Protein AF-A0A183M4V6-F1 (afdb_monomer)

Mean predicted aligned error: 12.15 Å

Radius of gyration: 25.95 Å; Cα contacts (8 Å, |Δi|>4): 52; chains: 1; bounding box: 55×22×79 Å

Sequence (104 aa):
MVVEERNRAEDELEKGEWAGPKVVESVDPLGRAVQTLTSEHLSPKVIPSHAQSDECMWSEKTVNLLRLEREKQIIRRREDQRRQRYFDRLKHWNKSDYLNEDSI

Secondary structure (DSSP, 8-state):
-HHHHHHHHHHHHHHSS--S--EEEEE-TTS-EEEEE-GGGSPP---SSHHHHS----SHHHHHHHHHHHHHHHHHHHHHHHHHHHHHHHHHHHHHHTTTS---

Nearest PDB structures (foldseek):
  8any-assembly1_Y  TM=5.259E-01  e=2.714E-02  Homo sapiens
  6zsb-assembly1_XY  TM=5.233E-01  e=8.291E-02  Homo sapiens
  8yt8-assembly1_D  TM=4.889E-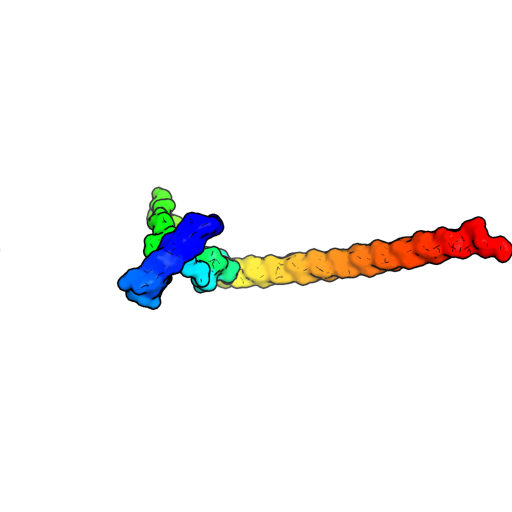01  e=8.786E+00  Mus musculus

Organism: NCBI:txid48269

Solvent-accessible surface area (backbone atoms only — not comparable to full-atom values): 6309 Å² total; per-residue (Å²): 105,78,66,58,56,48,54,43,53,52,34,32,71,75,69,70,52,66,89,65,81,43,83,38,87,43,67,45,64,69,72,45,82,40,80,38,62,40,74,92,70,48,78,81,83,82,71,93,44,74,78,67,72,69,56,69,46,81,45,74,67,32,55,51,50,53,50,52,51,52,51,52,52,52,51,51,53,53,50,52,52,52,52,48,55,50,51,55,48,51,52,52,49,53,56,52,52,71,58,62,78,71,74,120

pLDDT: mean 79.3, std 13.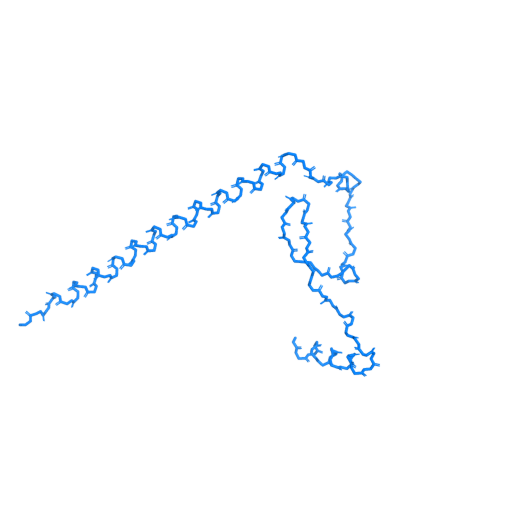28, range [46.41, 97.75]

Structure (mmCIF, N/CA/C/O backbone):
data_AF-A0A183M4V6-F1
#
_entry.id   AF-A0A183M4V6-F1
#
loop_
_atom_site.group_PDB
_atom_site.id
_atom_site.type_symbol
_atom_site.label_atom_id
_atom_site.label_alt_id
_atom_site.label_comp_id
_atom_site.label_asym_id
_atom_site.label_entity_id
_atom_site.label_seq_id
_atom_site.pdbx_PDB_ins_code
_atom_site.Cartn_x
_atom_site.Cartn_y
_atom_site.Cartn_z
_atom_site.occupancy
_atom_site.B_iso_or_equiv
_atom_site.auth_seq_id
_atom_site.auth_comp_id
_atom_site.auth_asym_id
_atom_site.auth_atom_id
_atom_site.pdbx_PDB_model_num
ATOM 1 N N . MET A 1 1 ? -23.185 -6.183 -5.456 1.00 60.94 1 MET A N 1
ATOM 2 C CA . MET A 1 1 ? -23.525 -5.114 -6.421 1.00 60.94 1 MET A CA 1
ATOM 3 C C . MET A 1 1 ? -25.023 -4.887 -6.560 1.00 60.94 1 MET A C 1
ATOM 5 O O . MET A 1 1 ? -25.504 -4.046 -5.826 1.00 60.94 1 MET A O 1
ATOM 9 N N . VAL A 1 2 ? -25.798 -5.627 -7.367 1.00 70.44 2 VAL A N 1
ATOM 10 C CA . VAL A 1 2 ? -27.207 -5.233 -7.656 1.00 70.44 2 VAL A CA 1
ATOM 11 C C . VAL A 1 2 ? -28.114 -5.154 -6.413 1.00 70.44 2 VAL A C 1
ATOM 13 O O . VAL A 1 2 ? -28.993 -4.304 -6.339 1.00 70.44 2 VAL A O 1
ATOM 16 N N . VAL A 1 3 ? -27.912 -6.031 -5.427 1.00 75.81 3 VAL A N 1
ATOM 17 C CA . VAL A 1 3 ? -28.716 -6.041 -4.188 1.00 75.81 3 VAL A CA 1
ATOM 18 C C . VAL A 1 3 ? -28.349 -4.877 -3.262 1.00 75.81 3 VAL A C 1
ATOM 20 O O . VAL A 1 3 ? -29.232 -4.241 -2.707 1.00 75.81 3 VAL A O 1
ATOM 23 N N . GLU A 1 4 ? -27.063 -4.548 -3.135 1.00 71.56 4 GLU A N 1
ATOM 24 C CA . GLU A 1 4 ? -26.608 -3.424 -2.299 1.00 71.56 4 GLU A CA 1
ATOM 25 C C . GLU A 1 4 ? -27.061 -2.082 -2.872 1.00 71.56 4 GLU A C 1
ATOM 27 O O . GLU A 1 4 ? -27.455 -1.199 -2.122 1.00 71.56 4 GLU A O 1
ATOM 32 N N . GLU A 1 5 ? -27.046 -1.939 -4.198 1.00 77.06 5 GLU A N 1
ATOM 33 C CA . GLU A 1 5 ? -27.517 -0.732 -4.883 1.00 77.06 5 GLU A CA 1
ATOM 34 C C . GLU A 1 5 ? -29.027 -0.532 -4.723 1.00 77.06 5 GLU A C 1
ATOM 36 O O . GLU A 1 5 ? -29.476 0.598 -4.549 1.00 77.06 5 GLU A O 1
ATOM 41 N N . ARG A 1 6 ? -29.809 -1.621 -4.728 1.00 78.75 6 ARG A N 1
ATOM 42 C CA . ARG A 1 6 ? -31.253 -1.572 -4.455 1.00 78.75 6 ARG A CA 1
ATOM 43 C C . ARG A 1 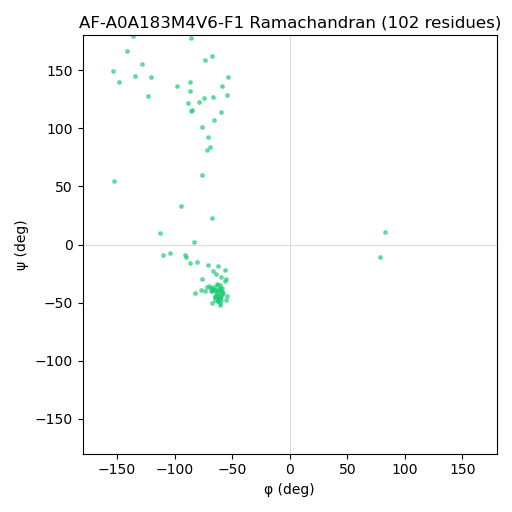6 ? -31.543 -1.191 -3.013 1.00 78.75 6 ARG A C 1
ATOM 45 O O . ARG A 1 6 ? -32.278 -0.239 -2.795 1.00 78.75 6 ARG A O 1
ATOM 52 N N . ASN A 1 7 ? -30.905 -1.865 -2.061 1.00 79.94 7 ASN A N 1
ATOM 53 C CA . ASN A 1 7 ? -31.084 -1.570 -0.640 1.00 79.94 7 ASN A CA 1
ATOM 54 C C . ASN A 1 7 ? -30.669 -0.129 -0.319 1.00 79.94 7 ASN A C 1
ATOM 56 O O . ASN A 1 7 ? -31.336 0.553 0.450 1.00 79.94 7 ASN A O 1
ATOM 60 N N . ARG A 1 8 ? -29.596 0.357 -0.957 1.00 79.94 8 ARG A N 1
ATOM 61 C CA . ARG A 1 8 ? -29.170 1.751 -0.854 1.00 79.94 8 ARG A CA 1
ATOM 62 C C . ARG A 1 8 ? -30.228 2.718 -1.371 1.00 79.94 8 ARG A C 1
ATOM 64 O O . ARG A 1 8 ? -30.511 3.703 -0.701 1.00 79.94 8 ARG A O 1
ATOM 71 N N . ALA A 1 9 ? -30.795 2.444 -2.543 1.00 80.88 9 ALA A N 1
ATOM 72 C CA . ALA A 1 9 ? -31.831 3.289 -3.124 1.00 80.88 9 ALA A CA 1
ATOM 73 C C . ALA A 1 9 ? -33.118 3.291 -2.279 1.00 80.88 9 ALA A C 1
ATOM 75 O O . ALA A 1 9 ? -33.730 4.341 -2.116 1.00 80.88 9 ALA A O 1
ATOM 76 N N . GLU A 1 10 ? -33.513 2.144 -1.723 1.00 84.44 10 GLU A N 1
ATOM 77 C CA . GLU A 1 10 ? -34.667 2.028 -0.821 1.00 84.44 10 GLU A CA 1
ATOM 78 C C . GLU A 1 10 ? -34.465 2.858 0.455 1.00 84.44 10 GLU A C 1
ATOM 80 O O . GLU A 1 10 ? -35.306 3.688 0.793 1.00 84.44 10 GLU A O 1
ATOM 85 N N . ASP A 1 11 ? -33.313 2.727 1.112 1.00 80.12 11 ASP A N 1
ATOM 86 C CA . ASP A 1 11 ? -33.011 3.466 2.342 1.00 80.12 11 ASP A CA 1
ATOM 87 C C . ASP A 1 11 ? -32.836 4.981 2.111 1.00 80.12 11 ASP A C 1
ATOM 89 O O . ASP A 1 11 ? -33.280 5.781 2.937 1.00 80.12 11 ASP A O 1
ATOM 93 N N . GLU A 1 12 ? -32.235 5.402 0.991 1.00 83.44 12 GLU A N 1
ATOM 94 C CA . GLU A 1 12 ? -32.144 6.825 0.622 1.00 83.44 12 GLU A CA 1
ATOM 95 C C . GLU A 1 12 ? -33.537 7.436 0.384 1.00 83.44 12 GLU A C 1
ATOM 97 O O . GLU A 1 12 ? -33.760 8.597 0.731 1.00 83.44 12 GLU A O 1
ATOM 102 N N . LEU A 1 13 ? -34.491 6.663 -0.150 1.00 83.00 13 LEU A N 1
ATOM 103 C CA . LEU A 1 13 ? -35.872 7.108 -0.364 1.00 83.00 13 LEU A CA 1
ATOM 104 C C . LEU A 1 13 ? -36.708 7.119 0.924 1.00 83.00 13 LEU A C 1
ATOM 106 O O . LEU A 1 13 ? -37.512 8.032 1.111 1.00 83.00 13 LEU A O 1
ATOM 110 N N . GLU A 1 14 ? -36.542 6.129 1.804 1.00 84.06 14 GLU A N 1
ATOM 111 C CA . GLU A 1 14 ? -37.346 6.001 3.028 1.00 84.06 14 GLU A CA 1
ATOM 112 C C . GLU A 1 14 ? -36.843 6.875 4.182 1.00 84.06 14 GLU A C 1
ATOM 114 O O . GLU A 1 14 ? -37.642 7.467 4.910 1.00 84.06 14 GLU A O 1
ATOM 119 N N . LYS A 1 15 ? -35.521 6.945 4.373 1.00 80.69 15 LYS A N 1
ATOM 120 C CA . LYS A 1 15 ? -34.886 7.590 5.537 1.00 80.69 15 LYS A CA 1
ATOM 121 C C . LYS A 1 15 ? -34.164 8.886 5.178 1.00 80.69 15 LYS A C 1
ATOM 123 O O . LYS A 1 15 ? -33.737 9.606 6.076 1.00 80.69 15 LYS A O 1
ATOM 128 N N . GLY A 1 16 ? -34.017 9.184 3.885 1.00 78.62 16 GLY A N 1
ATOM 129 C CA . GLY A 1 16 ? -33.293 10.35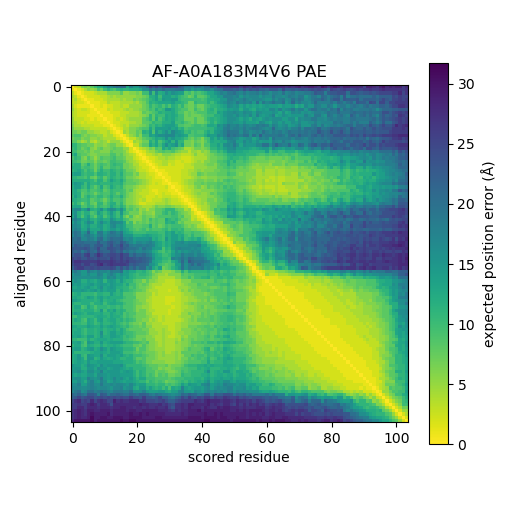2 3.379 1.00 78.62 16 GLY A CA 1
ATOM 130 C C . GLY A 1 16 ? -31.769 10.201 3.380 1.00 78.62 16 GLY A C 1
ATOM 131 O O . GLY A 1 16 ? -31.084 11.029 2.783 1.00 78.62 16 GLY A O 1
ATOM 132 N N . GLU A 1 17 ? -31.223 9.156 4.012 1.00 75.31 17 GLU A N 1
ATOM 133 C CA . GLU A 1 17 ? -29.785 8.894 4.094 1.00 75.31 17 GLU A CA 1
ATOM 134 C C . GLU A 1 17 ? -29.485 7.387 4.140 1.00 75.31 17 GLU A C 1
ATOM 136 O O . GLU A 1 17 ? -30.139 6.621 4.846 1.00 75.31 17 GLU A O 1
ATOM 141 N N . TRP A 1 18 ? -28.430 6.965 3.436 1.00 75.25 18 TRP A N 1
ATOM 142 C CA . TRP A 1 18 ? -27.880 5.611 3.544 1.00 75.25 18 TRP A CA 1
ATOM 143 C C . TRP A 1 18 ? -26.880 5.507 4.705 1.00 75.25 18 TRP A C 1
ATOM 145 O O . TRP A 1 18 ? -25.786 6.088 4.659 1.00 75.25 18 TRP A O 1
ATOM 155 N N . ALA A 1 19 ? -27.231 4.708 5.714 1.00 70.19 19 ALA A N 1
ATOM 156 C CA . ALA A 1 19 ? -26.399 4.371 6.874 1.00 70.19 19 ALA A CA 1
ATOM 157 C C . ALA A 1 19 ? -25.613 3.057 6.679 1.00 70.19 19 ALA A C 1
ATOM 159 O O . ALA A 1 19 ? -25.434 2.284 7.615 1.00 70.19 19 ALA A O 1
ATOM 160 N N . GLY A 1 20 ? -25.201 2.748 5.448 1.00 73.00 20 GLY A N 1
ATOM 161 C CA . GLY A 1 20 ? -24.354 1.585 5.186 1.00 73.00 20 GLY A CA 1
ATOM 162 C C . GLY A 1 20 ? -22.858 1.864 5.371 1.00 73.00 20 GLY A C 1
ATOM 163 O O . GLY A 1 20 ? -22.451 3.004 5.619 1.00 73.00 20 GLY A O 1
ATOM 164 N N . PRO A 1 21 ? -22.013 0.833 5.189 1.00 77.56 21 PRO A N 1
ATOM 165 C CA . PRO A 1 21 ? -20.575 0.928 5.402 1.00 77.56 21 PRO A CA 1
ATOM 166 C C . PRO A 1 21 ? -19.942 1.990 4.504 1.00 77.56 21 PRO A C 1
ATOM 168 O O . PRO A 1 21 ? -19.891 1.849 3.282 1.00 77.56 21 PRO A O 1
ATOM 171 N N . LYS A 1 22 ? -19.430 3.057 5.126 1.00 80.38 22 LYS A N 1
ATOM 172 C CA . LYS A 1 22 ? -18.655 4.103 4.448 1.00 80.38 22 LYS A CA 1
ATOM 173 C C . LYS A 1 22 ? -17.172 3.827 4.643 1.00 80.38 22 LYS A C 1
ATOM 175 O O . LYS A 1 22 ? -16.741 3.487 5.742 1.00 80.38 22 LYS A O 1
ATOM 180 N N . VAL A 1 23 ? -16.397 3.982 3.574 1.00 84.88 23 VAL A N 1
ATOM 181 C CA . VAL A 1 23 ? -14.936 3.888 3.629 1.00 84.88 23 VAL A CA 1
ATOM 182 C C . VAL A 1 23 ? -14.389 5.203 4.178 1.00 84.88 23 VAL A C 1
ATOM 184 O O . VAL A 1 23 ? -14.653 6.268 3.625 1.00 84.88 23 VAL A O 1
ATOM 187 N N . VAL A 1 24 ? -13.639 5.119 5.269 1.00 84.81 24 VAL A N 1
ATOM 188 C CA . VAL A 1 24 ? -13.010 6.236 5.976 1.00 84.81 24 VAL A CA 1
ATOM 189 C C . VAL A 1 24 ? -11.499 6.021 5.993 1.00 84.81 24 VAL A C 1
ATOM 191 O O . VAL A 1 24 ? -11.017 4.892 6.102 1.00 84.81 24 VAL A O 1
ATOM 194 N N . GLU A 1 25 ? -10.741 7.108 5.884 1.00 86.50 25 GLU A N 1
ATOM 195 C CA . GLU A 1 25 ? -9.292 7.077 6.063 1.00 86.50 25 GLU A CA 1
ATOM 196 C C . GLU A 1 25 ? -8.950 6.945 7.550 1.00 86.50 25 GLU A C 1
ATOM 198 O O . GLU A 1 25 ? -9.399 7.728 8.387 1.00 86.50 25 GLU A O 1
ATOM 203 N N . SER A 1 26 ? -8.149 5.941 7.886 1.00 84.50 26 SER A N 1
ATOM 204 C CA . SER A 1 26 ? -7.644 5.708 9.232 1.00 84.50 26 SER A CA 1
ATOM 205 C C . SER A 1 26 ? -6.160 5.358 9.202 1.00 84.50 26 SER A C 1
ATOM 207 O O . SER A 1 26 ? -5.515 5.325 8.148 1.00 84.50 26 SER A O 1
ATOM 209 N N . VAL A 1 27 ? -5.594 5.144 10.386 1.00 81.62 27 VAL A N 1
ATOM 210 C CA . VAL A 1 27 ? -4.184 4.815 10.549 1.00 81.62 27 VAL A CA 1
ATOM 211 C C . VAL A 1 27 ? -4.057 3.493 11.297 1.00 81.62 27 VAL A C 1
ATOM 213 O O . VAL A 1 27 ? -4.646 3.307 12.360 1.00 81.62 27 VAL A O 1
ATOM 216 N N . ASP A 1 28 ? -3.292 2.570 10.722 1.00 80.94 28 ASP A N 1
ATOM 217 C CA . ASP A 1 28 ? -2.951 1.279 11.327 1.00 80.94 28 ASP A CA 1
ATOM 218 C C . ASP A 1 28 ? -2.040 1.476 12.563 1.00 80.94 28 ASP A C 1
ATOM 220 O O . ASP A 1 28 ? -1.388 2.520 12.658 1.00 80.94 28 ASP A O 1
ATOM 224 N N . PRO A 1 29 ? -1.884 0.507 13.491 1.00 77.75 29 PRO A N 1
ATOM 225 C CA . PRO A 1 29 ? -0.986 0.654 14.642 1.00 77.75 29 PRO A CA 1
ATOM 226 C C . PRO A 1 29 ? 0.470 0.983 14.274 1.00 77.75 29 PRO A C 1
ATOM 228 O O . PRO A 1 29 ? 1.195 1.553 15.083 1.00 77.75 29 PRO A O 1
ATOM 231 N N . LEU A 1 30 ? 0.903 0.668 13.046 1.00 78.00 30 LEU A N 1
ATOM 232 C CA . LEU A 1 30 ? 2.227 1.016 12.515 1.00 78.00 30 LEU A CA 1
ATOM 233 C C . LEU A 1 30 ? 2.328 2.439 11.932 1.00 78.00 30 LEU A C 1
ATOM 235 O O . LEU A 1 30 ? 3.377 2.799 11.399 1.00 78.00 30 LEU A O 1
ATOM 239 N N . GLY A 1 31 ? 1.267 3.246 11.986 1.00 79.62 31 GL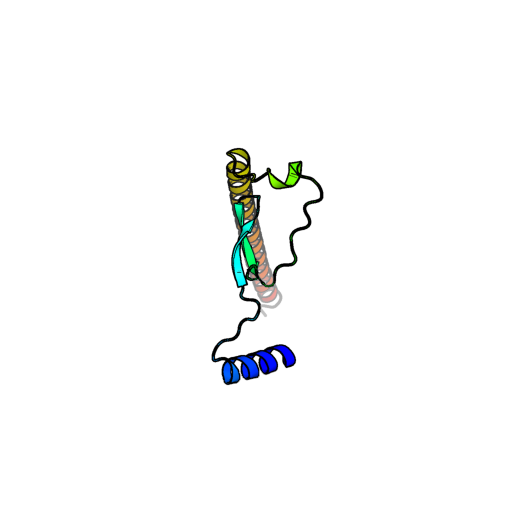Y A N 1
ATOM 240 C CA . GLY A 1 31 ? 1.269 4.616 11.465 1.00 79.62 31 GLY A CA 1
ATOM 241 C C . GLY A 1 31 ? 1.027 4.722 9.952 1.00 79.62 31 GLY A C 1
ATOM 242 O O . GLY A 1 31 ? 1.218 5.789 9.370 1.00 79.62 31 GLY A O 1
ATOM 243 N N . ARG A 1 32 ? 0.631 3.630 9.286 1.00 83.94 32 ARG A N 1
ATOM 244 C CA . ARG A 1 32 ? 0.336 3.620 7.843 1.00 83.94 32 ARG A CA 1
ATOM 245 C C . ARG A 1 32 ? -1.111 4.031 7.584 1.00 83.94 32 ARG A C 1
ATOM 247 O O . ARG A 1 32 ? -2.004 3.578 8.291 1.00 83.94 32 ARG A O 1
ATOM 254 N N . ALA A 1 33 ? -1.336 4.824 6.538 1.00 86.12 33 ALA A N 1
ATOM 255 C CA . ALA A 1 33 ? -2.683 5.157 6.082 1.00 86.12 33 ALA A CA 1
ATOM 256 C C . ALA A 1 33 ? -3.386 3.902 5.541 1.00 86.12 33 ALA A C 1
ATOM 258 O O . ALA A 1 33 ? -2.846 3.207 4.675 1.00 86.12 33 ALA A O 1
ATOM 259 N N . VAL A 1 34 ? -4.580 3.619 6.057 1.00 85.56 34 VAL A N 1
ATOM 260 C CA . VAL A 1 34 ? -5.418 2.481 5.672 1.00 85.56 34 VAL A CA 1
ATOM 261 C C . VAL A 1 34 ? -6.851 2.964 5.487 1.00 85.56 34 VAL A C 1
ATOM 263 O O . VAL A 1 34 ? -7.323 3.855 6.183 1.00 85.56 34 VAL A O 1
ATOM 266 N N . GLN A 1 35 ? -7.554 2.380 4.525 1.00 87.75 35 GLN A N 1
ATOM 267 C CA . GLN A 1 35 ? -8.985 2.593 4.353 1.00 87.75 35 GLN A CA 1
ATOM 268 C C . GLN A 1 35 ? -9.747 1.577 5.207 1.00 87.75 35 GLN A C 1
ATOM 270 O O . GLN A 1 35 ? -9.563 0.370 5.050 1.00 87.75 35 GLN A O 1
ATOM 275 N N . THR A 1 36 ? -10.589 2.055 6.117 1.00 82.44 36 THR A N 1
ATOM 276 C CA . THR A 1 36 ? -11.401 1.221 7.017 1.00 82.44 36 THR A CA 1
ATOM 277 C C . THR A 1 36 ? -12.864 1.621 6.950 1.00 82.44 36 THR A C 1
ATOM 279 O O . THR A 1 36 ? -13.179 2.759 6.628 1.00 82.44 36 THR A O 1
ATOM 282 N N . LEU A 1 37 ? -13.772 0.701 7.272 1.00 82.38 37 LEU A N 1
ATOM 283 C CA . LEU A 1 37 ? -15.197 1.020 7.354 1.00 82.38 37 LEU A CA 1
ATOM 284 C C . LE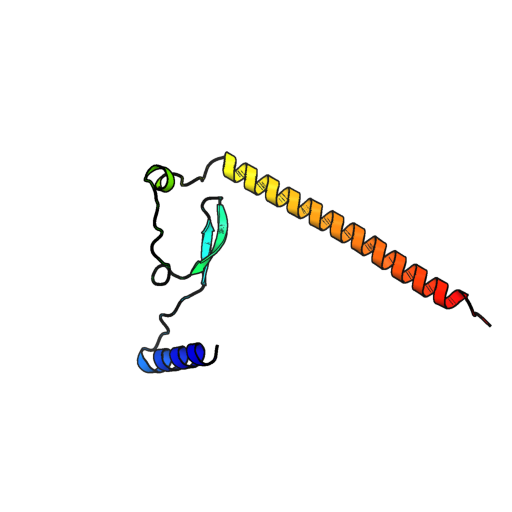U A 1 37 ? -15.517 1.850 8.605 1.00 82.38 37 LEU A C 1
ATOM 286 O O . LEU A 1 37 ? -14.762 1.826 9.580 1.00 82.38 37 LEU A O 1
ATOM 290 N N . THR A 1 38 ? -16.642 2.567 8.582 1.00 76.75 38 THR A N 1
ATOM 291 C CA . THR A 1 38 ? -17.191 3.243 9.765 1.00 76.75 38 THR A CA 1
ATOM 292 C C . THR A 1 38 ? -17.367 2.262 10.928 1.00 76.75 38 THR A C 1
ATOM 294 O O . THR A 1 38 ? -17.692 1.090 10.729 1.00 76.75 38 THR A O 1
ATOM 297 N N . SER A 1 39 ? -17.132 2.740 12.156 1.00 68.69 39 SER A N 1
ATOM 298 C CA . SER A 1 39 ? -17.042 1.917 13.376 1.00 68.69 39 SER A CA 1
ATOM 299 C C . SER A 1 39 ? -18.258 1.032 13.632 1.00 68.69 39 SER A C 1
ATOM 301 O O . SER A 1 39 ? -18.116 -0.047 14.193 1.00 68.69 39 SER A O 1
ATOM 303 N N . GLU A 1 40 ? -19.434 1.471 13.191 1.00 69.88 40 GLU A N 1
ATOM 304 C CA . GLU A 1 40 ? -20.708 0.753 13.317 1.00 69.88 40 GLU A CA 1
ATOM 305 C C . GLU A 1 40 ? -20.755 -0.541 12.492 1.00 69.88 40 GLU A C 1
ATOM 307 O O . GLU A 1 40 ? -21.500 -1.460 12.821 1.00 69.88 40 GLU A O 1
ATOM 312 N N . HIS A 1 41 ? -19.928 -0.643 11.448 1.00 68.75 41 HIS A N 1
ATOM 313 C CA . HIS A 1 41 ? -19.846 -1.818 10.578 1.00 68.75 41 HIS A CA 1
ATOM 314 C C . HIS A 1 41 ? -18.511 -2.557 10.705 1.00 68.75 4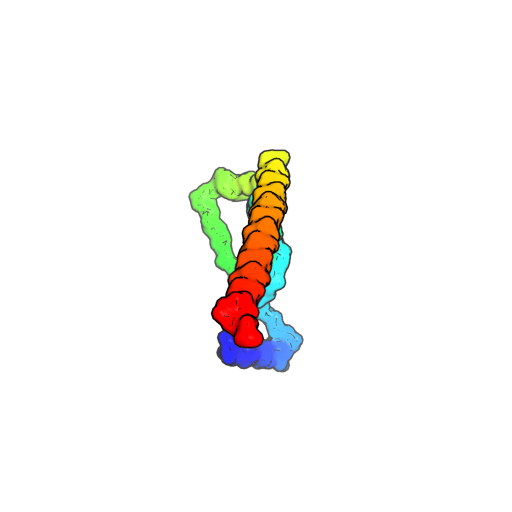1 HIS A C 1
ATOM 316 O O . HIS A 1 41 ? -18.221 -3.456 9.913 1.00 68.75 41 HIS A O 1
ATOM 322 N N . LEU A 1 42 ? -17.685 -2.193 11.690 1.00 70.25 42 LEU A N 1
ATOM 323 C CA . LEU A 1 42 ? -16.507 -2.969 12.051 1.00 70.25 42 LEU A CA 1
ATOM 324 C C . LEU A 1 42 ? -16.901 -4.044 13.062 1.00 70.25 42 LEU A C 1
ATOM 326 O O . LEU A 1 42 ? -17.538 -3.767 14.076 1.00 70.25 42 LEU A O 1
ATOM 330 N N . SER A 1 43 ? -16.463 -5.279 12.822 1.00 68.19 43 SER A N 1
ATOM 331 C CA . SER A 1 43 ? -16.510 -6.307 13.859 1.00 68.19 43 SER A CA 1
ATOM 332 C C . SER A 1 43 ? -15.686 -5.840 15.066 1.00 68.19 43 SER A C 1
ATOM 334 O O . SER A 1 43 ? -14.565 -5.352 14.859 1.00 68.19 43 SER A O 1
ATOM 336 N N . PRO A 1 44 ? -16.174 -6.006 16.309 1.00 69.38 44 PRO A N 1
ATOM 337 C CA . PRO A 1 44 ? -15.405 -5.642 17.489 1.00 69.38 44 PRO A CA 1
ATOM 338 C C . PRO A 1 44 ? -14.047 -6.349 17.453 1.00 69.38 44 PRO A C 1
ATOM 340 O O . PRO A 1 44 ? -13.968 -7.561 17.237 1.00 69.38 44 PRO A O 1
ATOM 343 N N . LYS A 1 45 ? -12.964 -5.583 17.627 1.00 66.88 45 LYS A N 1
ATOM 344 C CA . LYS A 1 45 ? -11.611 -6.141 17.682 1.00 66.88 45 LYS A CA 1
ATOM 345 C C . LYS A 1 45 ? -11.507 -7.000 18.941 1.00 66.88 45 LYS A C 1
ATOM 347 O O . LYS A 1 45 ? -11.463 -6.471 20.048 1.00 66.88 45 LYS A O 1
ATOM 352 N N . VAL A 1 46 ? -11.480 -8.320 18.776 1.00 68.06 46 VAL A N 1
ATOM 353 C CA . VAL A 1 46 ? -11.205 -9.246 19.879 1.00 68.06 46 VAL A CA 1
ATOM 354 C C . VAL A 1 46 ? -9.707 -9.194 20.143 1.00 68.06 46 VAL A C 1
ATOM 356 O O . VAL A 1 46 ? -8.919 -9.760 19.390 1.00 68.06 46 VAL A O 1
ATOM 359 N N . ILE A 1 47 ? -9.311 -8.464 21.183 1.00 64.56 47 ILE A N 1
ATOM 360 C CA . ILE A 1 47 ? -7.918 -8.410 21.621 1.00 64.56 47 ILE A CA 1
ATOM 361 C C . ILE A 1 47 ? -7.692 -9.617 22.549 1.00 64.56 47 ILE A C 1
ATOM 363 O O . ILE A 1 47 ? -8.328 -9.688 23.601 1.00 64.56 47 ILE A O 1
ATOM 367 N N . PRO A 1 48 ? -6.829 -10.584 22.188 1.00 67.00 48 PRO A N 1
ATOM 368 C CA . PRO A 1 48 ? -6.646 -11.814 22.960 1.00 67.00 48 PRO A CA 1
ATOM 369 C C . PRO A 1 48 ? -5.923 -11.594 24.299 1.00 67.00 48 PRO A C 1
ATOM 371 O O . PRO A 1 48 ? -5.989 -12.458 25.171 1.00 67.00 48 PRO A O 1
ATOM 374 N N . SER A 1 49 ? -5.235 -10.462 24.491 1.00 69.62 49 SER A N 1
ATOM 375 C CA . SER A 1 49 ? -4.600 -10.112 25.766 1.00 69.62 49 SER A CA 1
ATOM 376 C C . SER A 1 49 ? -4.444 -8.599 25.959 1.00 69.62 49 SER A C 1
ATOM 378 O O . SER A 1 49 ? -4.232 -7.851 25.009 1.00 69.62 49 SER A O 1
ATOM 380 N N . HIS A 1 50 ? -4.491 -8.143 27.213 1.00 61.81 50 HIS A N 1
ATOM 381 C CA . HIS A 1 50 ? -4.339 -6.729 27.585 1.00 61.81 50 HIS A CA 1
ATOM 382 C C . HIS A 1 50 ? -2.984 -6.125 27.159 1.00 61.81 50 HIS A C 1
ATOM 384 O O . HIS A 1 50 ? -2.902 -4.955 26.817 1.00 61.81 50 HIS A O 1
ATOM 390 N N . ALA A 1 51 ? -1.924 -6.932 27.060 1.00 59.94 51 ALA A N 1
ATOM 391 C CA . ALA A 1 51 ? -0.626 -6.464 26.566 1.00 59.94 51 ALA A CA 1
ATOM 392 C C . ALA A 1 51 ? -0.662 -5.994 25.094 1.00 59.94 51 ALA A C 1
ATOM 394 O O . ALA A 1 51 ? 0.147 -5.162 24.703 1.00 59.94 51 ALA A O 1
ATOM 395 N N . GLN A 1 52 ? -1.605 -6.494 24.285 1.00 59.09 52 GLN A N 1
ATOM 396 C CA . GLN A 1 52 ? -1.788 -6.066 22.892 1.00 59.09 52 GLN A CA 1
ATOM 397 C C . GLN A 1 52 ? -2.690 -4.830 22.752 1.00 59.09 52 GLN A C 1
ATOM 399 O O . GLN A 1 52 ? -2.690 -4.212 21.689 1.00 59.09 52 GLN A O 1
ATOM 404 N N . SER A 1 53 ? -3.463 -4.458 23.784 1.00 56.88 53 SER A N 1
ATOM 405 C CA . SER A 1 53 ? -4.286 -3.237 23.745 1.00 56.88 53 SER A CA 1
ATOM 406 C C . SER A 1 53 ? -3.461 -1.969 23.932 1.00 56.88 53 SER A C 1
ATOM 408 O O . SER A 1 53 ? -3.820 -0.925 23.394 1.00 56.88 53 SER A O 1
ATOM 410 N N . ASP A 1 54 ? -2.357 -2.078 24.671 1.00 54.34 54 ASP A N 1
ATOM 411 C CA . ASP A 1 54 ? -1.540 -0.936 25.089 1.00 54.34 54 ASP A CA 1
ATOM 412 C C . ASP A 1 54 ? -0.418 -0.609 24.094 1.00 54.34 54 ASP A C 1
ATOM 414 O O . ASP A 1 54 ? 0.198 0.455 24.167 1.00 54.34 54 ASP A O 1
ATOM 418 N N . GLU A 1 55 ? -0.191 -1.472 23.102 1.00 57.88 55 GLU A N 1
ATOM 419 C CA . GLU A 1 55 ? 0.717 -1.223 21.984 1.00 57.88 55 GLU A CA 1
ATOM 420 C C . GLU A 1 55 ? 0.084 -0.255 20.967 1.00 57.88 55 GLU A C 1
ATOM 422 O O . GLU A 1 55 ? -0.074 -0.534 19.777 1.00 57.88 55 GLU A O 1
ATOM 427 N N . CYS A 1 56 ? -0.244 0.957 21.412 1.00 60.88 56 CYS A N 1
ATOM 428 C CA . CYS A 1 56 ? -0.298 2.097 20.511 1.00 60.88 56 CYS A CA 1
ATOM 429 C C . CYS A 1 56 ? 1.157 2.385 20.110 1.00 60.88 56 CYS A C 1
ATOM 431 O O . CYS A 1 56 ? 1.849 3.187 20.730 1.00 60.88 56 CYS A O 1
ATOM 433 N N . MET A 1 57 ? 1.651 1.655 19.104 1.00 63.28 57 MET A N 1
ATOM 434 C CA . MET A 1 57 ? 3.057 1.591 18.670 1.00 63.28 57 MET A CA 1
ATOM 435 C C . MET A 1 57 ? 3.582 2.901 18.060 1.00 63.28 57 MET A C 1
ATOM 437 O O . MET A 1 57 ? 4.558 2.895 17.314 1.00 63.28 57 MET A O 1
ATOM 441 N N . TRP A 1 58 ? 2.981 4.046 18.364 1.00 69.50 58 TRP A N 1
ATOM 442 C CA . TRP A 1 58 ? 3.465 5.362 17.970 1.00 69.50 58 TRP A CA 1
ATOM 443 C C . TRP A 1 58 ? 4.722 5.699 18.771 1.00 69.50 58 TRP A C 1
ATOM 445 O O . TRP A 1 58 ? 4.673 6.198 19.889 1.00 69.50 58 TRP A O 1
ATOM 455 N N . SER A 1 59 ? 5.872 5.375 18.190 1.00 78.81 59 SER A N 1
ATOM 456 C CA . SER A 1 59 ? 7.191 5.542 18.788 1.00 78.81 59 SER A CA 1
ATOM 457 C C . SER A 1 59 ? 8.181 5.992 17.718 1.00 78.81 59 SER A C 1
ATOM 459 O O . SER A 1 59 ? 7.934 5.869 16.517 1.00 78.81 59 SER A O 1
ATOM 461 N N . GLU A 1 60 ? 9.357 6.461 18.126 1.00 85.00 60 GLU A N 1
ATOM 462 C CA . GLU A 1 60 ? 10.431 6.793 17.179 1.00 85.00 60 GLU A CA 1
ATOM 463 C C . GLU A 1 60 ? 10.798 5.602 16.277 1.00 85.00 60 GLU A C 1
ATOM 465 O O . GLU A 1 60 ? 11.140 5.768 15.104 1.00 85.00 60 GLU A O 1
ATOM 470 N N . LYS A 1 61 ? 10.661 4.377 16.801 1.00 84.12 61 LYS A N 1
ATOM 471 C CA . LYS A 1 61 ? 10.898 3.138 16.059 1.00 84.12 61 LYS A CA 1
ATOM 472 C C . LYS A 1 61 ? 9.942 2.993 14.876 1.00 84.12 61 LYS A C 1
ATOM 474 O O . LYS A 1 61 ? 10.401 2.668 13.782 1.00 84.12 61 LYS A O 1
ATOM 479 N N . THR A 1 62 ? 8.644 3.238 15.058 1.00 84.62 62 THR A N 1
ATOM 480 C CA . THR A 1 62 ? 7.676 3.132 13.953 1.00 84.62 62 THR A CA 1
ATOM 481 C C . THR A 1 62 ? 7.861 4.238 12.926 1.00 84.62 62 THR A C 1
ATOM 483 O O . THR A 1 62 ? 7.820 3.956 11.731 1.00 84.62 62 THR A O 1
ATOM 486 N N . VAL A 1 63 ? 8.217 5.454 13.346 1.00 87.56 63 VAL A N 1
ATOM 487 C CA . VAL A 1 63 ? 8.587 6.535 12.414 1.00 87.56 63 VAL A CA 1
ATOM 488 C C . VAL A 1 63 ? 9.794 6.145 11.553 1.00 87.56 63 VAL A C 1
ATOM 490 O O . VAL A 1 6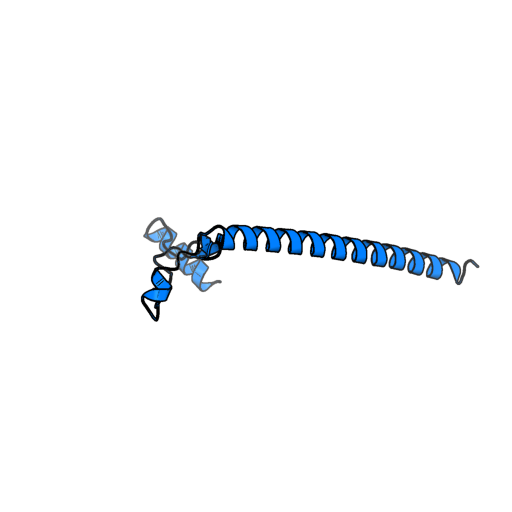3 ? 9.785 6.351 10.337 1.00 87.56 63 VAL A O 1
ATOM 493 N N . ASN A 1 64 ? 10.825 5.545 12.152 1.00 90.50 64 ASN A N 1
ATOM 494 C CA . ASN A 1 64 ? 11.998 5.077 11.413 1.00 90.50 64 ASN A CA 1
ATOM 495 C C . ASN A 1 64 ? 11.655 3.943 10.435 1.00 90.50 64 ASN A C 1
ATOM 497 O O . ASN A 1 64 ? 12.148 3.945 9.306 1.00 90.50 64 ASN A O 1
ATOM 501 N N . LEU A 1 65 ? 10.770 3.017 10.815 1.00 90.44 65 LEU A N 1
ATOM 502 C CA . LEU A 1 65 ? 10.284 1.971 9.909 1.00 90.44 65 LEU A CA 1
ATOM 503 C C . LEU A 1 65 ? 9.537 2.556 8.701 1.00 90.44 65 LEU A C 1
ATOM 505 O O . LEU A 1 65 ? 9.826 2.175 7.567 1.00 90.44 65 LEU A O 1
ATOM 509 N N . LEU A 1 66 ? 8.658 3.538 8.915 1.00 90.50 66 LEU A N 1
ATOM 510 C CA . LEU A 1 66 ? 7.943 4.219 7.828 1.00 90.50 66 LEU A CA 1
ATOM 511 C C . LEU A 1 66 ? 8.901 4.924 6.855 1.00 90.50 66 LEU A C 1
ATOM 513 O O . LEU A 1 66 ? 8.690 4.903 5.639 1.00 90.50 66 LEU A O 1
ATOM 517 N N . ARG A 1 67 ? 9.988 5.521 7.366 1.00 93.19 67 ARG A N 1
ATOM 518 C CA . ARG A 1 67 ? 11.040 6.121 6.526 1.00 93.19 67 ARG A CA 1
ATOM 519 C C . ARG A 1 67 ? 11.728 5.072 5.652 1.00 93.19 67 ARG A C 1
ATOM 521 O O . ARG A 1 67 ? 11.808 5.263 4.439 1.00 93.19 67 ARG A O 1
ATOM 528 N N . LEU A 1 68 ? 12.143 3.949 6.239 1.00 95.31 68 LEU A N 1
ATOM 529 C CA . LEU A 1 68 ? 12.786 2.849 5.510 1.00 95.31 68 LEU A CA 1
ATOM 530 C C . LEU A 1 68 ? 11.868 2.248 4.437 1.00 95.31 68 LEU A C 1
ATOM 532 O O . LEU A 1 68 ? 12.309 1.931 3.331 1.00 95.31 68 LEU A O 1
ATOM 536 N N . GLU A 1 69 ? 10.574 2.114 4.726 1.00 93.81 69 GLU A N 1
ATOM 537 C CA . GLU A 1 69 ? 9.585 1.646 3.751 1.00 93.81 69 GLU A CA 1
ATOM 538 C C . GLU A 1 69 ? 9.456 2.593 2.561 1.00 93.81 69 GLU A C 1
ATOM 540 O O . GLU A 1 69 ? 9.457 2.144 1.410 1.00 93.81 69 GLU A O 1
ATOM 545 N N . ARG A 1 70 ? 9.413 3.902 2.824 1.00 94.25 70 ARG A N 1
ATOM 546 C CA . ARG A 1 70 ? 9.386 4.925 1.777 1.00 94.25 70 ARG A CA 1
ATOM 547 C C . ARG A 1 70 ? 10.643 4.868 0.909 1.00 94.25 70 ARG A C 1
ATOM 549 O O . ARG A 1 70 ? 10.542 4.896 -0.317 1.00 94.25 70 ARG A O 1
ATOM 556 N N . GLU A 1 71 ? 11.819 4.754 1.517 1.00 97.00 71 GLU A N 1
ATOM 557 C CA . GLU A 1 71 ? 13.090 4.630 0.792 1.00 97.00 71 GLU A CA 1
ATOM 558 C C . GLU A 1 71 ? 13.118 3.377 -0.088 1.00 97.00 71 GLU A C 1
ATOM 560 O O . GLU A 1 71 ? 13.443 3.453 -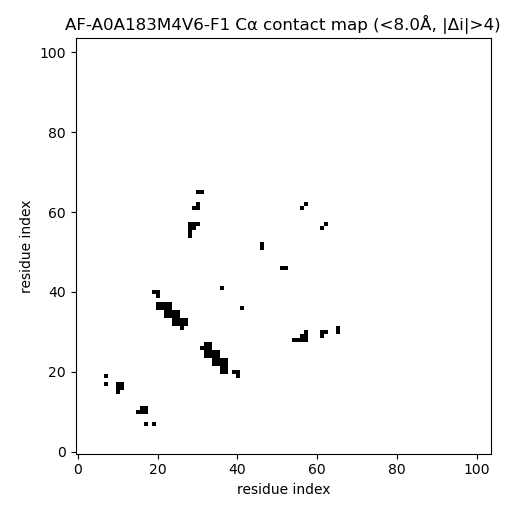1.276 1.00 97.00 71 GLU A O 1
ATOM 565 N N . LYS A 1 72 ? 12.676 2.236 0.451 1.00 97.12 72 LYS A N 1
ATOM 566 C CA . LYS A 1 72 ? 12.560 0.975 -0.290 1.00 97.12 72 LYS A CA 1
ATOM 567 C C . LYS A 1 72 ? 11.638 1.102 -1.504 1.00 97.12 72 LYS A C 1
ATOM 569 O O . LYS A 1 72 ? 11.967 0.593 -2.577 1.00 97.12 72 LYS A O 1
ATOM 574 N N . GLN A 1 73 ? 10.498 1.779 -1.365 1.00 95.88 73 GLN A N 1
ATOM 575 C CA . GLN A 1 73 ? 9.580 2.030 -2.482 1.00 95.88 73 GLN A CA 1
ATOM 576 C C . GLN A 1 73 ? 10.214 2.916 -3.561 1.00 95.88 73 GLN A C 1
ATOM 578 O O . GLN A 1 73 ? 10.066 2.636 -4.751 1.00 95.88 73 GLN A O 1
ATOM 583 N N . ILE A 1 74 ? 10.961 3.951 -3.166 1.00 97.06 74 ILE A N 1
ATOM 584 C CA . ILE A 1 74 ? 11.676 4.826 -4.105 1.00 97.06 74 ILE A CA 1
ATOM 585 C C . ILE A 1 74 ? 12.732 4.037 -4.887 1.00 97.06 74 ILE A C 1
ATOM 587 O O . ILE A 1 74 ? 12.827 4.197 -6.105 1.00 97.06 74 ILE A O 1
ATOM 591 N N . ILE A 1 75 ? 13.506 3.181 -4.213 1.00 97.75 75 ILE A N 1
ATOM 592 C CA . ILE A 1 75 ? 14.522 2.336 -4.857 1.00 97.75 75 ILE A CA 1
ATOM 593 C C . ILE A 1 75 ? 13.867 1.410 -5.885 1.00 97.75 75 ILE A C 1
ATOM 595 O O . ILE A 1 75 ? 14.264 1.432 -7.049 1.00 97.75 75 ILE A O 1
ATOM 599 N N . ARG A 1 76 ? 12.807 0.687 -5.499 1.00 97.44 76 ARG A N 1
ATOM 600 C CA . ARG A 1 76 ? 12.053 -0.188 -6.415 1.00 97.44 76 ARG A CA 1
ATOM 601 C C . ARG A 1 76 ? 11.540 0.568 -7.636 1.00 97.44 76 ARG A C 1
ATOM 603 O O . ARG A 1 76 ? 11.794 0.161 -8.762 1.00 97.44 76 ARG A O 1
ATOM 610 N N . ARG A 1 77 ? 10.926 1.738 -7.429 1.00 97.31 77 ARG A N 1
ATOM 611 C CA . ARG A 1 77 ? 10.433 2.580 -8.528 1.00 97.31 77 ARG A CA 1
ATOM 612 C C . ARG A 1 77 ? 11.549 2.984 -9.496 1.00 97.31 77 ARG A C 1
ATOM 614 O O . ARG A 1 77 ? 11.330 3.004 -10.704 1.00 97.31 77 ARG A O 1
ATOM 621 N N . ARG A 1 78 ? 12.742 3.310 -8.988 1.00 97.25 78 ARG A N 1
ATOM 622 C CA . ARG A 1 78 ? 13.908 3.643 -9.828 1.00 97.25 78 ARG A CA 1
ATOM 623 C C . ARG A 1 78 ? 14.413 2.431 -10.609 1.00 97.25 78 ARG A C 1
ATOM 625 O O . ARG A 1 78 ? 14.789 2.578 -11.771 1.00 97.25 78 ARG A O 1
ATOM 632 N N . GLU A 1 79 ? 14.441 1.256 -9.989 1.00 97.50 79 GLU A N 1
ATOM 633 C CA . GLU A 1 79 ? 14.831 0.007 -10.649 1.00 97.50 79 GLU A CA 1
ATOM 634 C C . GLU A 1 79 ? 13.855 -0.368 -11.763 1.00 97.50 79 GLU A C 1
ATOM 636 O O . GLU A 1 79 ? 14.293 -0.652 -12.879 1.00 97.50 79 GLU A O 1
ATOM 641 N N . ASP A 1 80 ? 12.553 -0.279 -11.503 1.00 97.25 80 ASP A N 1
ATOM 642 C CA . ASP A 1 80 ? 11.510 -0.564 -12.490 1.00 97.25 80 ASP A CA 1
ATOM 643 C C . ASP A 1 80 ? 11.594 0.400 -13.676 1.00 97.25 80 ASP A C 1
ATOM 645 O O . ASP A 1 80 ? 11.597 -0.032 -14.827 1.00 97.25 80 ASP A O 1
ATOM 649 N N . GLN A 1 81 ? 11.793 1.697 -13.420 1.00 97.00 81 GLN A N 1
ATOM 650 C CA . GLN A 1 81 ? 12.022 2.685 -14.479 1.00 97.00 81 GLN A CA 1
ATOM 651 C C . GLN A 1 81 ? 13.278 2.382 -15.303 1.00 97.00 81 GLN A C 1
ATOM 653 O O . GLN A 1 81 ? 13.277 2.551 -16.523 1.00 97.00 81 GLN A O 1
ATOM 658 N N . ARG A 1 82 ? 14.367 1.940 -14.663 1.00 96.50 82 ARG A N 1
ATOM 659 C CA . ARG A 1 82 ? 15.599 1.559 -15.368 1.00 96.50 82 ARG A CA 1
ATOM 660 C C . ARG A 1 82 ? 15.366 0.339 -16.257 1.00 96.50 82 ARG A C 1
ATOM 662 O O . ARG A 1 82 ? 15.796 0.350 -17.408 1.00 96.50 82 ARG A O 1
ATOM 669 N N . ARG A 1 83 ? 14.679 -0.684 -15.739 1.00 96.81 83 ARG A N 1
ATOM 670 C CA . ARG A 1 83 ? 14.308 -1.888 -16.496 1.00 96.81 83 ARG A CA 1
ATOM 671 C C . ARG A 1 83 ? 13.416 -1.535 -17.677 1.00 96.81 83 ARG A C 1
ATOM 673 O O . ARG A 1 83 ? 13.694 -1.973 -18.786 1.00 96.81 83 ARG A O 1
ATOM 680 N N . GLN A 1 84 ? 12.413 -0.687 -17.466 1.00 96.62 84 GLN A N 1
ATOM 681 C CA . GLN A 1 84 ? 11.513 -0.242 -18.524 1.00 96.62 84 GLN A CA 1
ATOM 682 C C . GLN A 1 84 ? 12.278 0.463 -19.649 1.00 96.62 84 GLN A C 1
ATOM 684 O O . GLN A 1 84 ? 12.163 0.055 -20.796 1.00 96.62 84 GLN A O 1
ATOM 689 N N . ARG A 1 85 ? 13.178 1.404 -19.325 1.00 95.38 85 ARG A N 1
ATOM 690 C CA . ARG A 1 85 ? 14.039 2.058 -20.330 1.00 95.38 85 ARG A CA 1
ATOM 691 C C . ARG A 1 85 ? 14.913 1.076 -21.110 1.00 95.38 85 ARG A C 1
ATOM 693 O O . ARG A 1 85 ? 15.166 1.293 -22.293 1.00 95.38 85 ARG A O 1
ATOM 700 N N . TYR A 1 86 ? 15.421 0.037 -20.448 1.00 95.62 86 TYR A N 1
ATOM 701 C CA . TYR A 1 86 ? 16.189 -1.012 -21.113 1.00 95.62 86 TYR A CA 1
ATOM 702 C C . TYR A 1 86 ? 15.314 -1.793 -22.100 1.00 95.62 86 TYR A C 1
ATOM 704 O O . TYR A 1 86 ? 15.701 -1.942 -23.256 1.00 95.62 86 TYR A O 1
ATOM 712 N N . PHE A 1 87 ? 14.121 -2.222 -21.681 1.00 95.81 87 PHE A N 1
ATOM 713 C CA . PHE A 1 87 ? 13.186 -2.936 -22.551 1.00 95.81 87 PHE A CA 1
ATOM 714 C C . PHE A 1 87 ? 12.663 -2.073 -23.701 1.00 95.81 87 PHE A C 1
ATOM 716 O O . PHE A 1 87 ? 12.572 -2.564 -24.822 1.00 95.81 87 PHE A O 1
ATOM 723 N N . ASP A 1 88 ? 12.390 -0.790 -23.465 1.00 94.06 88 ASP A N 1
ATOM 724 C CA . ASP A 1 88 ? 11.995 0.155 -24.513 1.00 94.06 88 ASP A CA 1
ATOM 725 C C . ASP A 1 88 ? 13.098 0.275 -25.568 1.00 94.06 88 ASP A C 1
ATOM 727 O O . ASP A 1 88 ? 12.842 0.182 -26.769 1.00 94.06 88 ASP A O 1
ATOM 731 N N . ARG A 1 89 ? 14.353 0.408 -25.119 1.00 90.94 89 ARG A N 1
ATOM 732 C CA . ARG A 1 89 ? 15.513 0.444 -26.010 1.00 90.94 89 ARG A CA 1
ATOM 733 C C . ARG A 1 89 ? 15.647 -0.865 -26.786 1.00 90.94 89 ARG A C 1
ATOM 735 O O . ARG A 1 89 ? 15.767 -0.814 -28.002 1.00 90.94 89 ARG A O 1
ATOM 742 N N . LEU A 1 90 ? 15.581 -2.014 -26.115 1.00 92.56 90 LEU A N 1
ATOM 743 C CA . LEU A 1 90 ? 15.655 -3.331 -26.754 1.00 92.56 90 LEU A CA 1
ATOM 744 C C . LEU A 1 90 ? 14.555 -3.510 -27.811 1.00 92.56 90 LEU A C 1
ATOM 746 O O . LEU A 1 90 ? 14.825 -3.977 -28.910 1.00 92.56 90 LEU A O 1
ATOM 750 N N . LYS A 1 91 ? 13.328 -3.068 -27.517 1.00 90.81 91 LYS A N 1
ATOM 751 C CA . LYS A 1 91 ? 12.210 -3.092 -28.465 1.00 90.81 91 LYS A CA 1
ATOM 752 C C . LYS A 1 91 ? 12.482 -2.223 -29.695 1.00 90.81 91 LYS A C 1
ATOM 754 O O . LYS A 1 91 ? 12.142 -2.631 -30.803 1.00 90.81 91 LYS A O 1
ATOM 759 N N . HIS A 1 92 ? 13.084 -1.046 -29.514 1.00 87.81 92 HIS A N 1
ATOM 760 C CA . HIS A 1 92 ? 13.495 -0.187 -30.626 1.00 87.81 92 HIS A CA 1
ATOM 761 C C . HIS A 1 92 ? 14.591 -0.823 -31.486 1.00 87.81 92 HIS A C 1
ATOM 763 O O . HIS A 1 92 ? 14.457 -0.793 -32.706 1.00 87.81 92 HIS A O 1
ATOM 769 N N . TRP A 1 93 ? 15.620 -1.419 -30.874 1.00 86.19 93 TRP A N 1
ATOM 770 C CA . TRP A 1 93 ? 16.673 -2.138 -31.603 1.00 86.19 93 TRP A CA 1
ATOM 771 C C . TRP A 1 93 ? 16.103 -3.306 -32.390 1.00 86.19 93 TRP A C 1
ATOM 773 O O . TRP A 1 93 ? 16.248 -3.319 -33.603 1.00 86.19 93 TRP A O 1
ATOM 783 N N . ASN A 1 94 ? 15.329 -4.181 -31.744 1.00 83.88 94 ASN A N 1
ATOM 784 C CA . ASN A 1 94 ? 14.689 -5.302 -32.426 1.00 83.88 94 ASN A CA 1
ATOM 785 C C . ASN A 1 94 ? 13.851 -4.814 -33.617 1.00 83.88 94 ASN A C 1
ATOM 787 O O . ASN A 1 94 ? 13.948 -5.368 -34.700 1.00 83.88 94 ASN A O 1
ATOM 791 N N . LYS A 1 95 ? 13.063 -3.738 -33.458 1.00 78.81 95 LYS A N 1
ATOM 792 C CA . LYS A 1 95 ? 12.285 -3.153 -34.564 1.00 78.81 95 LYS A CA 1
ATOM 793 C C . LYS A 1 95 ? 13.165 -2.606 -35.698 1.00 78.81 95 LYS A C 1
ATOM 795 O O . LYS A 1 95 ? 12.740 -2.668 -36.844 1.00 78.81 95 LYS A O 1
ATOM 800 N N . SER A 1 96 ? 14.334 -2.051 -35.386 1.00 71.44 96 SER A N 1
ATOM 801 C CA . SER A 1 96 ? 15.303 -1.594 -36.388 1.00 71.44 96 SER A CA 1
ATOM 802 C C . SER A 1 96 ? 15.987 -2.760 -37.098 1.00 71.44 96 SER A C 1
ATOM 804 O O . SER A 1 96 ? 16.217 -2.672 -38.296 1.00 71.44 96 SER A O 1
ATOM 806 N N . ASP A 1 97 ? 16.273 -3.849 -36.387 1.00 63.47 97 ASP A N 1
ATOM 807 C CA . ASP A 1 97 ? 16.869 -5.055 -36.964 1.00 63.47 97 ASP A CA 1
ATOM 808 C C . ASP A 1 97 ? 15.877 -5.751 -37.909 1.00 63.47 97 ASP A C 1
ATOM 810 O O . ASP A 1 97 ? 16.242 -6.090 -39.029 1.00 63.47 97 ASP A O 1
ATOM 814 N N . TYR A 1 98 ? 14.585 -5.808 -37.551 1.00 56.72 98 TYR A N 1
ATOM 815 C CA . TYR A 1 98 ? 13.516 -6.257 -38.462 1.00 56.72 98 TYR A CA 1
ATOM 816 C C . TYR A 1 98 ? 13.345 -5.373 -39.714 1.00 56.72 98 TYR A C 1
ATOM 818 O O . TYR A 1 98 ? 12.717 -5.806 -40.674 1.00 56.72 98 TYR A O 1
ATOM 826 N N . LEU A 1 99 ? 13.857 -4.135 -39.718 1.00 56.28 99 LEU A N 1
ATOM 827 C CA . LEU A 1 99 ? 13.870 -3.265 -40.904 1.00 56.28 99 LEU A CA 1
ATOM 828 C C . LEU A 1 99 ? 15.144 -3.434 -41.751 1.00 56.28 99 LEU A C 1
ATOM 830 O O . LEU A 1 99 ? 15.187 -2.913 -42.861 1.00 56.28 99 LEU A O 1
ATOM 834 N N . ASN A 1 100 ? 16.158 -4.143 -41.243 1.00 54.53 100 ASN A N 1
ATOM 835 C CA . ASN A 1 100 ? 17.462 -4.320 -41.886 1.00 54.53 100 ASN A CA 1
ATOM 836 C C . ASN A 1 100 ? 17.661 -5.703 -42.527 1.00 54.53 100 ASN A C 1
ATOM 838 O O . ASN A 1 100 ? 18.664 -5.891 -43.211 1.00 54.53 100 ASN A O 1
ATOM 842 N N . GLU A 1 101 ? 16.752 -6.663 -42.335 1.00 56.59 101 GLU A N 1
ATOM 843 C CA . GLU A 1 101 ? 16.898 -7.991 -42.954 1.00 56.59 101 GLU A CA 1
ATOM 844 C C . GLU A 1 101 ? 16.466 -8.042 -44.428 1.00 56.59 101 GLU A C 1
ATOM 846 O O . GLU A 1 101 ? 16.886 -8.959 -45.117 1.00 56.59 101 GLU A O 1
ATOM 851 N N . ASP A 1 102 ? 15.743 -7.039 -44.944 1.00 54.19 102 ASP A N 1
ATOM 852 C CA . ASP A 1 102 ? 15.337 -6.958 -46.360 1.00 54.19 102 ASP A CA 1
ATOM 853 C C . ASP A 1 102 ? 15.133 -5.498 -46.823 1.00 54.19 102 ASP A C 1
ATOM 855 O O . ASP A 1 102 ? 14.090 -5.117 -47.364 1.00 54.19 102 ASP A O 1
ATOM 859 N N . SER A 1 103 ? 16.133 -4.631 -46.646 1.00 48.97 103 SER A N 1
ATOM 860 C CA . SER A 1 103 ? 16.264 -3.480 -47.553 1.00 48.97 103 SER A CA 1
ATOM 861 C C . SER A 1 103 ? 16.748 -4.000 -48.912 1.00 48.97 103 SER A C 1
ATOM 863 O O . SER A 1 103 ? 17.950 -4.016 -49.180 1.00 48.97 103 SER A O 1
ATOM 865 N N . ILE A 1 104 ? 15.776 -4.510 -49.677 1.00 46.41 104 ILE A N 1
ATOM 866 C CA . ILE A 1 104 ? 15.809 -4.870 -51.104 1.00 46.41 104 ILE A CA 1
ATOM 867 C C . ILE A 1 104 ? 16.503 -3.782 -51.929 1.00 46.41 104 ILE A C 1
ATOM 869 O O . ILE A 1 104 ? 16.197 -2.587 -51.700 1.00 46.41 104 ILE A O 1
#

Foldseek 3Di:
DVVVVVVQVVCCVPVVHDPDWDWDWDADLLRDIDTDTDPVPDDPPPDVDPVVVPSSVPDVVSVVVVVVVVVVVVVVVVVVVVVVVVVVVVVVVVVVVVVVPDPD